Protein AF-A0A813EFS0-F1 (afdb_monomer)

Radius of gyration: 19.32 Å; Cα contacts (8 Å, |Δi|>4): 119; chains: 1; bounding box: 55×30×48 Å

Foldseek 3Di:
DDDDDPPPPPPPPDDDDPDDDDDPDDDPVLVVVLPPQDDQAAFDDPPPVLVVDQFAEDDPVRCPDSVVVNLVNSQVVNCVVVQHQKDACVRRPNRYGDMDGFDDPAGPVCRPDDGGDD

Nearest PDB structures (foldseek):
  6jf8-assembly1_B  TM=9.266E-01  e=1.046E-04  Acinetobacter baumannii
  6jf6-assembly1_C  TM=9.278E-01  e=1.046E-04  Acinetobacter baumannii
  6jf6-assembly1_D  TM=9.168E-01  e=3.149E-04  Acinetobacter baumannii
  6jf4-assembly1_B  TM=9.013E-01  e=4.760E-04  Acinetobacter baumannii
  6jf3-assembly1_A  TM=8.951E-01  e=1.088E-03  Acinetobacter baumannii

Sequence (118 aa):
AVPVFAAALSYLLLALPVAQLPLQGFSWLSFFSSRRNRPVPPLRYIGDSQLMQPQRALTEPEIHSPEVQANLDMLLSAMRKYGGIGIAAPQVGWWVRAMVFGIKGENKRYPQAGNVPL

Mean predicted aligned error: 11.96 Å

Structure (mmCIF, N/CA/C/O backbone):
data_AF-A0A813EFS0-F1
#
_entry.id   AF-A0A813EFS0-F1
#
loop_
_atom_site.group_PDB
_atom_site.id
_atom_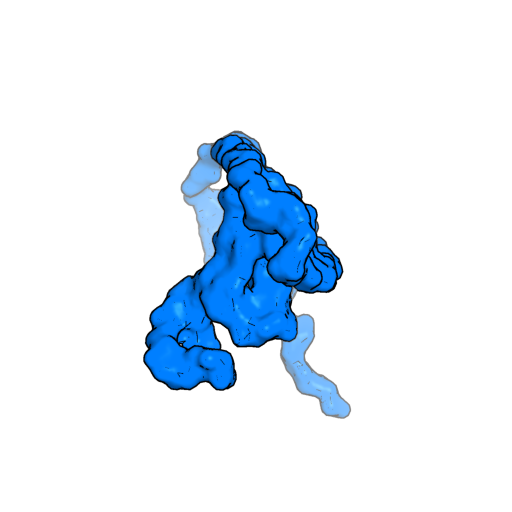site.type_symbol
_atom_site.label_atom_id
_atom_site.label_alt_id
_atom_site.label_comp_id
_atom_site.label_asym_id
_atom_site.label_entity_id
_atom_site.label_seq_id
_atom_site.pdbx_PDB_ins_code
_atom_site.Cartn_x
_atom_site.Cartn_y
_atom_site.Cartn_z
_atom_site.occupancy
_atom_site.B_iso_or_equiv
_atom_site.auth_seq_id
_atom_site.auth_comp_id
_atom_site.auth_asym_id
_atom_site.auth_atom_id
_atom_site.pdbx_PDB_model_num
ATOM 1 N N . ALA A 1 1 ? 39.456 -11.326 14.970 1.00 46.41 1 ALA A N 1
ATOM 2 C CA . ALA A 1 1 ? 39.185 -9.888 15.149 1.00 46.41 1 ALA A CA 1
ATOM 3 C C . ALA A 1 1 ? 37.908 -9.551 14.389 1.00 46.41 1 ALA A C 1
ATOM 5 O O . ALA A 1 1 ? 37.888 -9.672 13.173 1.00 46.41 1 ALA A O 1
ATOM 6 N N . VAL A 1 2 ? 36.828 -9.262 15.114 1.00 38.78 2 VAL A N 1
ATOM 7 C CA . VAL A 1 2 ? 35.472 -9.017 14.589 1.00 38.78 2 VAL A CA 1
ATOM 8 C C . VAL A 1 2 ? 35.103 -7.574 14.963 1.00 38.78 2 VAL A C 1
ATOM 10 O O . VAL A 1 2 ? 35.296 -7.230 16.130 1.00 38.78 2 VAL A O 1
ATOM 13 N N . PRO A 1 3 ? 34.638 -6.704 14.044 1.00 46.19 3 PRO A N 1
ATOM 14 C CA . PRO A 1 3 ? 34.508 -5.284 14.356 1.00 46.19 3 PRO A CA 1
ATOM 15 C C . PRO A 1 3 ? 33.116 -4.876 14.895 1.00 46.19 3 PRO A C 1
ATOM 17 O O . PRO A 1 3 ? 32.101 -4.945 14.211 1.00 46.19 3 PRO A O 1
ATOM 20 N N . VAL A 1 4 ? 33.115 -4.407 16.147 1.00 49.69 4 VAL A N 1
ATOM 21 C CA . VAL A 1 4 ? 32.636 -3.097 16.664 1.00 49.69 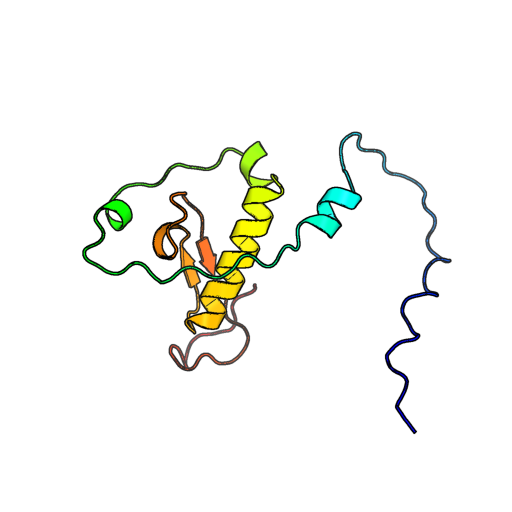4 VAL A CA 1
ATOM 22 C C . VAL A 1 4 ? 31.160 -2.645 16.538 1.00 49.69 4 VAL A C 1
ATOM 24 O O . VAL A 1 4 ? 30.755 -1.814 17.344 1.00 49.69 4 VAL A O 1
ATOM 27 N N . PHE A 1 5 ? 30.279 -3.171 15.685 1.00 37.94 5 PHE A N 1
ATOM 28 C CA . PHE A 1 5 ? 28.948 -2.526 15.521 1.00 37.94 5 PHE A CA 1
ATOM 29 C C . PHE A 1 5 ? 27.817 -2.951 16.480 1.00 37.94 5 PHE A C 1
ATOM 31 O O . PHE A 1 5 ? 26.742 -2.358 16.448 1.00 37.94 5 PHE A O 1
ATOM 38 N N . ALA A 1 6 ? 28.034 -3.921 17.372 1.00 40.50 6 ALA A N 1
ATOM 39 C CA . ALA A 1 6 ? 26.961 -4.463 18.218 1.00 40.50 6 ALA A CA 1
ATOM 40 C C . ALA A 1 6 ? 26.784 -3.782 19.596 1.00 40.50 6 ALA A C 1
ATOM 42 O O . ALA A 1 6 ? 25.883 -4.160 20.337 1.00 40.50 6 ALA A O 1
ATOM 43 N N . ALA A 1 7 ? 27.606 -2.790 19.962 1.00 39.78 7 ALA A N 1
ATOM 44 C CA . ALA A 1 7 ? 27.662 -2.282 21.344 1.00 39.78 7 ALA A CA 1
ATOM 45 C C . ALA A 1 7 ? 27.142 -0.843 21.556 1.00 39.78 7 ALA A C 1
ATOM 47 O O . ALA A 1 7 ? 27.210 -0.333 22.671 1.00 39.78 7 ALA A O 1
ATOM 48 N N . ALA A 1 8 ? 26.610 -0.173 20.528 1.00 42.31 8 ALA A N 1
ATOM 49 C CA . ALA A 1 8 ? 26.274 1.257 20.599 1.00 42.31 8 ALA A CA 1
ATOM 50 C C . ALA A 1 8 ? 24.771 1.582 20.714 1.00 42.31 8 ALA A C 1
ATOM 52 O O . ALA A 1 8 ? 24.368 2.700 20.408 1.00 42.31 8 ALA A O 1
ATOM 53 N N . LEU A 1 9 ? 23.928 0.649 21.174 1.00 37.16 9 LEU A N 1
ATOM 54 C CA . LEU A 1 9 ? 22.519 0.954 21.474 1.00 37.16 9 LEU A CA 1
ATOM 55 C C . LEU A 1 9 ? 22.023 0.348 22.799 1.00 37.16 9 LEU A C 1
ATOM 57 O O . LEU A 1 9 ? 20.854 0.006 22.930 1.00 37.16 9 LEU A O 1
ATOM 61 N N . SER A 1 10 ? 22.906 0.236 23.796 1.00 42.41 10 SER A N 1
ATOM 62 C CA . SER A 1 10 ? 22.512 -0.005 25.199 1.00 42.41 10 SER A CA 1
ATOM 63 C C . SER A 1 10 ? 22.789 1.182 26.129 1.00 42.41 10 SER A C 1
ATOM 65 O O . SER A 1 10 ? 22.446 1.110 27.301 1.00 42.41 10 SER A O 1
ATOM 67 N N . TYR A 1 11 ? 23.361 2.287 25.631 1.00 39.91 11 TYR A N 1
ATOM 68 C CA . TYR A 1 11 ? 23.850 3.385 26.482 1.00 39.91 11 TYR A CA 1
ATOM 69 C C . TYR A 1 11 ? 23.451 4.804 26.046 1.00 39.91 11 TYR A C 1
ATOM 71 O O . TYR A 1 11 ? 24.118 5.766 26.410 1.00 39.91 11 TYR A O 1
ATOM 79 N N . LEU A 1 12 ? 22.334 4.981 25.333 1.00 39.03 12 LEU A N 1
ATOM 80 C CA . LEU A 1 12 ? 21.747 6.317 25.133 1.00 39.03 12 LEU A CA 1
ATOM 81 C C . LEU A 1 12 ? 20.371 6.431 25.802 1.00 39.03 12 LEU A C 1
ATOM 83 O O . LEU A 1 12 ? 19.373 6.776 25.180 1.00 39.03 12 LEU A O 1
ATOM 87 N N . LEU A 1 13 ? 20.338 6.089 27.091 1.00 43.75 13 LEU A N 1
ATOM 88 C CA . LEU A 1 13 ? 19.152 6.099 27.953 1.00 43.75 13 LEU A CA 1
ATOM 89 C C . LEU A 1 13 ? 19.242 7.153 29.075 1.00 43.75 13 LEU A C 1
ATOM 91 O O . LEU A 1 13 ? 18.614 6.982 30.113 1.00 43.75 13 LEU A O 1
ATOM 95 N N . LEU A 1 14 ? 20.029 8.228 28.917 1.00 50.53 14 LEU A N 1
ATOM 96 C CA . LEU A 1 14 ? 20.353 9.100 30.061 1.00 50.53 14 LEU A CA 1
ATOM 97 C C . LEU A 1 14 ? 20.393 10.619 29.835 1.00 50.53 14 LEU A C 1
ATOM 99 O O . LEU A 1 14 ? 20.985 11.312 30.655 1.00 50.53 14 LEU A O 1
ATOM 103 N N . ALA A 1 15 ? 19.750 11.186 28.809 1.00 50.00 15 ALA A N 1
ATOM 104 C CA . ALA A 1 15 ? 19.661 12.653 28.748 1.00 50.00 15 ALA A CA 1
ATOM 105 C C . ALA A 1 15 ? 18.541 13.202 27.853 1.00 50.00 15 ALA A C 1
ATOM 107 O O . ALA A 1 15 ? 18.838 13.847 26.858 1.00 50.00 15 ALA A O 1
ATOM 108 N N . LEU A 1 16 ? 17.268 13.019 28.216 1.00 45.69 16 LEU A N 1
ATOM 109 C CA . LEU A 1 16 ? 16.224 14.006 27.901 1.00 45.69 16 LEU A CA 1
ATOM 110 C C . LEU A 1 16 ? 15.197 14.029 29.047 1.00 45.69 16 LEU A C 1
ATOM 112 O O . LEU A 1 16 ? 14.809 12.959 29.523 1.00 45.69 16 LEU A O 1
ATOM 116 N N . PRO A 1 17 ? 14.775 15.214 29.525 1.00 43.94 17 PRO A N 1
ATOM 117 C CA . PRO A 1 17 ? 13.832 15.314 30.623 1.00 43.94 17 PRO A CA 1
ATOM 118 C C . PRO A 1 17 ? 12.476 14.794 30.151 1.00 43.94 17 PRO A C 1
ATOM 120 O O . PRO A 1 17 ? 11.839 15.354 29.261 1.00 43.94 17 PRO A O 1
ATOM 123 N N . VAL A 1 18 ? 12.038 13.707 30.776 1.00 51.50 18 VAL A N 1
ATOM 124 C CA . VAL A 1 18 ? 10.659 13.228 30.741 1.00 51.50 18 VAL A CA 1
ATOM 125 C C . VAL A 1 18 ? 9.828 14.220 31.551 1.00 51.50 18 VAL A C 1
ATOM 127 O O . VAL A 1 18 ? 9.567 14.024 32.734 1.00 51.50 18 VAL A O 1
ATOM 130 N N . ALA A 1 19 ? 9.467 15.340 30.937 1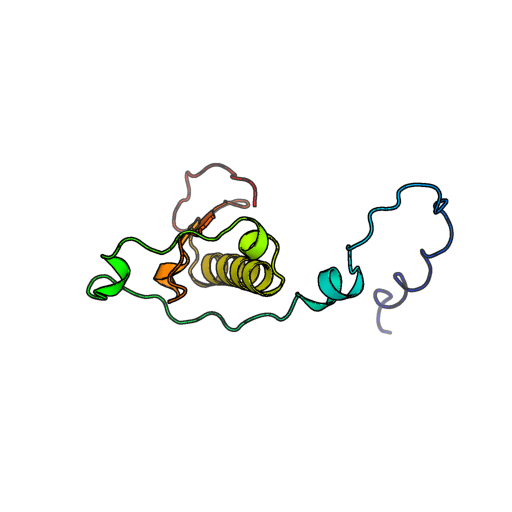.00 50.69 19 ALA A N 1
ATOM 131 C CA . ALA A 1 19 ? 8.553 16.302 31.522 1.00 50.69 19 ALA A CA 1
ATOM 132 C C . ALA A 1 19 ? 7.574 16.769 30.445 1.00 50.69 19 ALA A C 1
ATOM 134 O O . ALA A 1 19 ? 7.934 17.509 29.540 1.00 50.69 19 ALA A O 1
ATOM 135 N N . GLN A 1 20 ? 6.325 16.329 30.629 1.00 50.69 20 GLN A N 1
ATOM 136 C CA . GLN A 1 20 ? 5.093 16.875 30.054 1.00 50.69 20 GLN A CA 1
ATOM 137 C C . GLN A 1 20 ? 4.792 16.498 28.594 1.00 50.69 20 GLN A C 1
ATOM 139 O O . GLN A 1 20 ? 5.128 17.214 27.664 1.00 50.69 20 GLN A O 1
ATOM 144 N N . LEU A 1 21 ? 4.044 15.402 28.420 1.00 51.62 21 LEU A N 1
ATOM 145 C CA . LEU A 1 21 ? 2.630 15.464 28.017 1.00 51.62 21 LEU A CA 1
ATOM 146 C C . LEU A 1 21 ? 1.937 14.125 28.356 1.00 51.62 21 LEU A C 1
ATOM 148 O O . LEU A 1 21 ? 2.417 13.069 27.941 1.00 51.62 21 LEU A O 1
ATOM 152 N N . PRO A 1 22 ? 0.815 14.129 29.098 1.00 61.09 22 PRO A N 1
ATOM 153 C CA . PRO A 1 22 ? -0.026 12.957 29.263 1.00 61.09 22 PRO A CA 1
ATOM 154 C C . PRO A 1 22 ? -1.067 12.929 28.140 1.00 61.09 22 PRO A C 1
ATOM 156 O O . PRO A 1 22 ? -1.811 13.888 27.975 1.00 61.09 22 PRO A O 1
ATOM 159 N N . LEU A 1 23 ? -1.191 11.818 27.418 1.00 46.34 23 LEU A N 1
ATOM 160 C CA . LEU A 1 23 ? -2.460 11.450 26.791 1.00 46.34 23 LEU A CA 1
ATOM 161 C C . LEU A 1 23 ? -2.701 9.974 27.084 1.00 46.34 23 LEU A C 1
ATOM 163 O O . LEU A 1 23 ? -1.983 9.081 26.635 1.00 46.34 23 LEU A O 1
ATOM 167 N N . GLN A 1 24 ? -3.687 9.749 27.941 1.00 49.06 24 GLN A N 1
ATOM 168 C CA . GLN A 1 24 ? -4.187 8.438 28.313 1.00 49.06 24 GLN A CA 1
ATOM 169 C C . GLN A 1 24 ? -4.527 7.662 27.026 1.00 49.06 24 GLN A C 1
ATOM 171 O O . GLN A 1 24 ? -5.273 8.166 26.193 1.00 49.06 24 GLN A O 1
ATOM 176 N N . GLY A 1 25 ? -3.948 6.468 26.844 1.00 53.25 25 GLY A N 1
ATOM 177 C CA . GLY A 1 25 ? -4.285 5.559 25.734 1.00 53.25 25 GLY A CA 1
ATOM 178 C C . GLY A 1 25 ? -3.157 5.178 24.762 1.00 53.25 25 GLY A C 1
ATOM 179 O O . GLY A 1 25 ? -3.359 4.274 23.955 1.00 53.25 25 GLY A O 1
ATOM 180 N N . PHE A 1 26 ? -1.962 5.781 24.829 1.00 53.88 26 PHE A N 1
ATOM 181 C CA . PHE A 1 26 ? -0.864 5.434 23.910 1.00 53.88 26 PHE A CA 1
ATOM 182 C C . PHE A 1 26 ? 0.029 4.305 24.460 1.00 53.88 26 PHE A C 1
ATOM 184 O O . PHE A 1 26 ? 0.905 4.519 25.300 1.00 53.88 26 PHE A O 1
ATOM 191 N N . SER A 1 27 ? -0.188 3.073 23.988 1.00 66.56 27 SER A N 1
ATOM 192 C CA . SER A 1 27 ? 0.663 1.923 24.326 1.00 66.56 27 SER A CA 1
ATOM 193 C C . SER A 1 27 ? 1.938 1.915 23.475 1.00 66.56 27 SER A C 1
ATOM 195 O O . SER A 1 27 ? 1.959 1.404 22.354 1.00 66.56 27 SER A O 1
ATOM 197 N N . TRP A 1 28 ? 3.033 2.425 24.040 1.00 55.56 28 TRP A N 1
ATOM 198 C CA . TRP A 1 28 ? 4.376 2.385 23.442 1.00 55.56 28 TRP A CA 1
ATOM 199 C C . TRP A 1 28 ? 4.830 0.968 23.052 1.00 55.56 28 TRP A C 1
ATOM 201 O O . TRP A 1 28 ? 5.492 0.776 22.035 1.00 55.56 28 TRP A O 1
ATOM 211 N N . LEU A 1 29 ? 4.425 -0.050 23.815 1.00 57.72 29 LEU A N 1
ATOM 212 C CA . LEU A 1 29 ? 4.727 -1.455 23.518 1.00 57.72 29 LEU A CA 1
ATOM 213 C C . LEU A 1 29 ? 4.003 -1.950 22.256 1.00 57.72 29 LEU A C 1
ATOM 215 O O . LEU A 1 29 ? 4.564 -2.732 21.488 1.00 57.72 29 LEU A O 1
ATOM 219 N N . SER A 1 30 ? 2.783 -1.472 21.996 1.00 55.91 30 SER A N 1
ATOM 220 C CA . SER A 1 30 ? 2.030 -1.815 20.780 1.00 55.91 30 SER A CA 1
ATOM 221 C C . SER A 1 30 ? 2.661 -1.182 19.537 1.00 55.91 30 SER A C 1
ATOM 223 O O . SER A 1 30 ? 2.737 -1.821 18.490 1.00 55.91 30 SER A O 1
ATOM 225 N N . PHE A 1 31 ? 3.197 0.035 19.666 1.00 55.41 31 PHE A N 1
ATOM 226 C CA . PHE A 1 31 ? 3.918 0.720 18.590 1.00 55.41 31 PHE A CA 1
ATOM 227 C C . PHE A 1 31 ? 5.170 -0.056 18.140 1.00 55.41 31 PHE A C 1
ATOM 229 O O . PHE A 1 31 ? 5.349 -0.303 16.948 1.00 55.41 31 PHE A O 1
ATOM 236 N N . PHE A 1 32 ? 6.005 -0.523 19.076 1.00 57.66 32 PHE A N 1
ATOM 237 C CA . PHE A 1 32 ? 7.215 -1.284 18.728 1.00 57.66 32 PHE A CA 1
ATOM 238 C C . PHE A 1 32 ? 6.946 -2.755 18.364 1.00 57.66 32 PHE A C 1
ATOM 240 O O . PHE A 1 32 ? 7.657 -3.312 17.528 1.00 57.66 32 PHE A O 1
ATOM 247 N N . SER A 1 33 ? 5.912 -3.388 18.928 1.00 56.28 33 SER A N 1
ATOM 248 C CA . SER A 1 33 ? 5.588 -4.802 18.650 1.00 56.28 33 SER A CA 1
ATOM 249 C C . SER A 1 33 ? 4.853 -5.040 17.323 1.00 56.28 33 SER A C 1
ATOM 251 O O . SER A 1 33 ? 4.715 -6.188 16.891 1.00 56.28 33 SER A O 1
ATOM 253 N N . SER A 1 34 ? 4.424 -3.978 16.632 1.00 55.38 34 SER A N 1
ATOM 254 C CA . SER A 1 34 ? 3.647 -4.085 15.389 1.00 55.38 34 SER A CA 1
ATOM 255 C C . SER A 1 34 ? 4.475 -4.391 14.137 1.00 55.38 34 SER A C 1
ATOM 257 O O . SER A 1 34 ? 3.897 -4.762 13.117 1.00 55.38 34 SER A O 1
ATOM 259 N N . ARG A 1 35 ? 5.816 -4.353 14.195 1.00 56.44 35 ARG A N 1
ATOM 260 C CA . ARG A 1 35 ? 6.674 -4.770 13.067 1.00 56.44 35 ARG A CA 1
ATOM 261 C C . ARG A 1 35 ? 6.787 -6.294 12.951 1.00 56.44 35 ARG A C 1
ATOM 263 O O . ARG A 1 35 ? 7.880 -6.856 12.932 1.00 56.44 35 ARG A O 1
ATOM 270 N N . ARG A 1 36 ? 5.658 -6.996 12.849 1.00 60.44 36 ARG A N 1
ATOM 271 C CA . ARG A 1 36 ? 5.656 -8.364 12.320 1.00 60.44 36 ARG A CA 1
ATOM 272 C C . ARG A 1 36 ? 5.694 -8.265 10.802 1.00 60.44 36 ARG A C 1
ATOM 274 O O . ARG A 1 36 ? 4.718 -7.848 10.189 1.00 60.44 36 ARG A O 1
ATOM 281 N N . ASN A 1 37 ? 6.825 -8.640 10.205 1.00 68.50 37 ASN A N 1
ATOM 282 C CA . ASN A 1 37 ? 6.983 -8.683 8.755 1.00 68.50 37 ASN A CA 1
ATOM 283 C C . ASN A 1 37 ? 6.006 -9.724 8.178 1.00 68.50 37 ASN A C 1
ATOM 285 O O . ASN A 1 37 ? 6.275 -10.926 8.229 1.00 68.50 37 ASN A O 1
ATOM 289 N N . ARG A 1 38 ? 4.833 -9.283 7.705 1.00 86.94 38 ARG A N 1
ATOM 290 C CA . ARG A 1 38 ? 3.853 -10.179 7.078 1.00 86.94 38 ARG A CA 1
ATOM 291 C C . ARG A 1 38 ? 4.425 -10.680 5.748 1.00 86.94 38 ARG A C 1
ATOM 293 O O . ARG A 1 38 ? 5.011 -9.888 5.006 1.00 86.94 38 ARG A O 1
ATOM 300 N N . PRO A 1 39 ? 4.262 -11.970 5.413 1.00 94.19 39 PRO A N 1
ATOM 301 C CA . PRO A 1 39 ? 4.681 -12.470 4.112 1.00 94.19 39 PRO A CA 1
ATOM 302 C C . PRO A 1 39 ? 3.911 -11.745 3.005 1.00 94.19 39 PRO A C 1
ATOM 304 O O . PRO A 1 39 ? 2.706 -11.530 3.120 1.00 94.19 39 PRO A O 1
ATOM 307 N N . VAL A 1 40 ? 4.608 -11.376 1.929 1.00 96.25 40 VAL A N 1
ATOM 308 C CA . VAL A 1 40 ? 3.994 -10.704 0.775 1.00 96.25 40 VAL A CA 1
ATOM 309 C C . VAL A 1 40 ? 3.194 -11.721 -0.052 1.00 96.25 40 VAL A C 1
ATOM 311 O O . VAL A 1 40 ? 3.827 -12.618 -0.631 1.00 96.25 40 VAL A O 1
ATOM 314 N N . PRO A 1 41 ? 1.856 -11.576 -0.161 1.00 96.06 41 PRO A N 1
ATOM 315 C CA . PRO A 1 41 ? 1.015 -12.444 -0.984 1.00 96.06 41 PRO A CA 1
ATOM 316 C C . PRO A 1 41 ? 1.346 -12.325 -2.482 1.00 96.06 41 PRO A C 1
ATOM 318 O O . PRO A 1 41 ? 1.948 -11.332 -2.900 1.00 96.06 41 PRO A O 1
ATOM 321 N N . PRO A 1 42 ? 0.954 -13.308 -3.314 1.00 97.31 42 PRO A N 1
ATOM 322 C CA . PRO A 1 42 ? 1.032 -13.172 -4.765 1.00 97.31 42 PRO A CA 1
ATOM 323 C C . PRO A 1 42 ? 0.140 -12.030 -5.269 1.00 97.31 42 PRO A C 1
ATOM 325 O O . PRO A 1 42 ? -0.910 -11.745 -4.688 1.00 97.31 42 PRO A O 1
ATOM 328 N N . LEU A 1 43 ? 0.551 -11.405 -6.378 1.00 97.62 43 LEU A N 1
ATOM 329 C CA . LEU A 1 43 ? -0.262 -10.389 -7.039 1.00 97.62 43 LEU A CA 1
ATOM 330 C C . LEU A 1 43 ? -1.543 -10.997 -7.609 1.00 97.62 43 LEU A C 1
ATOM 332 O O . LEU A 1 43 ? -1.544 -12.101 -8.157 1.00 97.62 43 LEU A O 1
ATOM 336 N N . ARG A 1 44 ? -2.622 -10.226 -7.524 1.00 97.62 44 ARG A N 1
ATOM 337 C CA . ARG A 1 44 ? -3.843 -10.433 -8.296 1.00 97.62 44 ARG A CA 1
ATOM 338 C C . ARG A 1 44 ? -3.690 -9.768 -9.659 1.00 97.62 44 ARG A C 1
ATOM 340 O O . ARG A 1 44 ? -3.106 -8.689 -9.773 1.00 97.62 44 ARG A O 1
ATOM 347 N N . TYR A 1 45 ? -4.221 -10.418 -10.686 1.00 95.94 45 TYR A N 1
ATOM 348 C CA . TYR A 1 45 ? -4.132 -9.976 -12.074 1.00 95.94 45 TYR A CA 1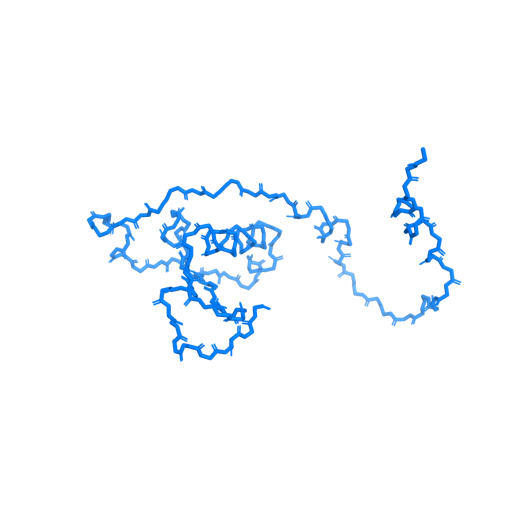
ATOM 349 C C . TYR A 1 45 ? -5.528 -9.749 -12.654 1.00 95.94 45 TYR A C 1
ATOM 351 O O . TYR A 1 45 ? -6.531 -10.179 -12.083 1.00 95.94 45 TYR A O 1
ATOM 359 N N . ILE A 1 46 ? -5.579 -9.066 -13.798 1.00 95.12 46 ILE A N 1
ATOM 360 C CA . ILE A 1 46 ? -6.811 -8.870 -14.569 1.00 95.12 46 ILE A CA 1
ATOM 361 C C . ILE A 1 46 ? -7.491 -10.230 -14.784 1.00 95.12 46 ILE A C 1
ATOM 363 O O . ILE A 1 46 ? -6.838 -11.196 -15.171 1.00 95.12 46 ILE A O 1
ATOM 367 N N . GLY A 1 47 ? -8.793 -10.289 -14.501 1.00 95.44 47 GLY A N 1
ATOM 368 C CA . GLY A 1 47 ? -9.583 -11.524 -14.467 1.00 95.44 47 GLY A CA 1
ATOM 369 C C . GLY A 1 47 ? -10.058 -11.906 -13.061 1.00 95.44 47 GLY A C 1
ATOM 370 O O . G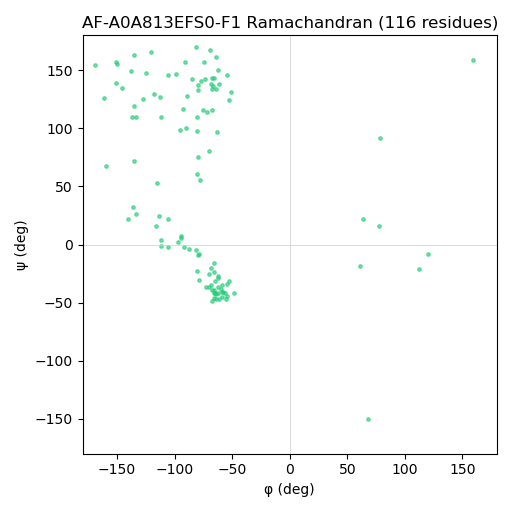LY A 1 47 ? -11.068 -12.591 -12.936 1.00 95.44 47 GLY A O 1
ATOM 371 N N . ASP A 1 48 ? -9.406 -11.411 -12.003 1.00 96.69 48 ASP A N 1
ATOM 372 C CA . ASP A 1 48 ? -9.937 -11.512 -10.639 1.00 96.69 48 ASP A CA 1
ATOM 373 C C . ASP A 1 48 ? -11.131 -10.554 -10.474 1.00 96.69 48 ASP A C 1
ATOM 375 O O . ASP A 1 48 ? -10.985 -9.330 -10.543 1.00 96.69 48 ASP A O 1
ATOM 379 N N . SER A 1 49 ? -12.328 -11.108 -10.266 1.00 96.38 49 SER A N 1
ATOM 380 C CA . SER A 1 49 ? -13.564 -10.329 -10.154 1.00 96.38 49 SER A CA 1
ATOM 381 C C . SER A 1 49 ? -13.554 -9.373 -8.962 1.00 96.38 49 SER A C 1
ATOM 383 O O . SER A 1 49 ? -14.193 -8.322 -9.033 1.00 96.38 49 SER A O 1
ATOM 385 N N . GLN A 1 50 ? -12.799 -9.676 -7.899 1.00 96.19 50 GLN A N 1
ATOM 386 C CA . GLN A 1 50 ? -12.709 -8.815 -6.722 1.00 96.19 50 GLN A CA 1
ATOM 387 C C . GLN A 1 50 ? -11.939 -7.517 -7.005 1.00 96.19 50 GLN A C 1
ATOM 389 O O . GLN A 1 50 ? -12.213 -6.506 -6.361 1.00 96.19 50 GLN A O 1
ATOM 394 N N . LEU A 1 51 ? -11.034 -7.499 -7.996 1.00 96.88 51 LEU A N 1
ATOM 395 C CA . LEU A 1 51 ? -10.350 -6.271 -8.431 1.00 96.88 51 LEU A CA 1
ATOM 396 C C . LEU A 1 51 ? -11.294 -5.276 -9.119 1.00 96.88 51 LEU A C 1
ATOM 398 O O . LEU A 1 51 ? -10.987 -4.088 -9.177 1.00 96.88 51 LEU A O 1
ATOM 402 N N . MET A 1 52 ? -12.437 -5.754 -9.617 1.00 95.44 52 MET A N 1
ATOM 403 C CA . MET A 1 52 ? -13.432 -4.952 -10.335 1.00 95.44 52 MET A CA 1
ATOM 404 C C . MET A 1 52 ? -14.545 -4.424 -9.421 1.00 95.44 52 MET A C 1
ATOM 406 O O . MET A 1 52 ? -15.514 -3.845 -9.906 1.00 95.44 52 MET A O 1
ATOM 410 N N . GLN A 1 53 ? -14.431 -4.632 -8.106 1.00 94.94 53 GLN A N 1
ATOM 411 C CA . GLN A 1 53 ? -15.417 -4.190 -7.122 1.00 94.94 53 GLN A CA 1
ATOM 412 C C . GLN A 1 53 ? -14.912 -2.974 -6.331 1.00 94.94 53 GLN A C 1
ATOM 414 O O . GLN A 1 53 ? -13.715 -2.887 -6.025 1.00 94.94 53 GLN A O 1
ATOM 419 N N . PRO A 1 54 ? -15.805 -2.047 -5.936 1.00 96.50 54 PRO A N 1
ATOM 420 C CA . PRO A 1 54 ? -15.458 -1.009 -4.979 1.00 96.50 54 PRO A CA 1
ATOM 421 C C . PRO A 1 54 ? -15.124 -1.643 -3.626 1.00 96.50 54 PRO A C 1
ATOM 423 O O . PRO A 1 54 ? -15.842 -2.504 -3.122 1.00 96.50 54 PRO A O 1
ATOM 426 N N . GLN A 1 55 ? -14.022 -1.204 -3.026 1.00 98.19 55 GLN A N 1
ATOM 427 C CA . GLN A 1 55 ? -13.545 -1.765 -1.764 1.00 98.19 55 GLN A CA 1
ATOM 428 C C . GLN A 1 55 ? -14.124 -1.013 -0.567 1.00 98.19 55 GLN A C 1
ATOM 430 O O . GLN A 1 55 ? -14.485 0.163 -0.664 1.00 98.19 55 GLN A O 1
ATOM 435 N N . ARG A 1 56 ? -14.169 -1.671 0.593 1.00 97.56 56 ARG A N 1
ATOM 436 C CA . ARG A 1 56 ? -14.638 -1.054 1.838 1.00 97.56 56 ARG A CA 1
ATOM 437 C C . ARG A 1 56 ? -13.677 0.052 2.291 1.00 97.56 56 ARG A C 1
ATOM 439 O O . ARG A 1 56 ? -12.459 -0.127 2.264 1.00 97.56 56 ARG A O 1
ATOM 446 N N . ALA A 1 57 ? -14.218 1.187 2.730 1.00 98.25 57 ALA A N 1
ATOM 447 C CA . ALA A 1 57 ? -13.431 2.213 3.410 1.00 98.25 57 ALA A CA 1
ATOM 448 C C . ALA A 1 57 ? -13.066 1.764 4.834 1.00 98.25 57 ALA A C 1
ATOM 450 O O . ALA A 1 57 ? -13.877 1.135 5.517 1.00 98.25 57 ALA A O 1
ATOM 451 N N . LEU A 1 58 ? -11.855 2.099 5.274 1.00 97.81 58 LEU A N 1
ATOM 452 C CA . LEU A 1 58 ? -11.475 1.968 6.677 1.00 97.81 58 LEU A CA 1
ATOM 453 C C . LEU A 1 58 ? -12.086 3.123 7.471 1.00 97.81 58 LEU A C 1
ATOM 455 O O . LEU A 1 58 ? -12.129 4.259 7.000 1.00 97.81 58 LEU A O 1
ATOM 459 N N . THR A 1 59 ? -12.550 2.820 8.673 1.00 98.25 59 THR A N 1
ATOM 460 C CA . THR A 1 59 ? -12.911 3.821 9.676 1.00 98.25 59 THR A CA 1
ATOM 461 C C . THR A 1 59 ? -11.648 4.431 10.284 1.00 98.25 59 THR A C 1
ATOM 463 O O . THR A 1 59 ? -10.587 3.808 10.286 1.00 98.25 59 THR A O 1
ATOM 466 N N . GLU A 1 60 ? -11.748 5.639 10.835 1.00 97.19 60 GLU A N 1
ATOM 467 C CA . GLU A 1 60 ? -10.617 6.304 11.495 1.00 97.19 60 GLU A CA 1
ATOM 468 C C . GLU A 1 60 ? -9.967 5.442 12.603 1.00 97.19 60 GLU A C 1
ATOM 470 O O . GLU A 1 60 ? -8.745 5.276 12.570 1.00 97.19 60 GLU A O 1
ATOM 475 N N . PRO A 1 61 ? -10.718 4.768 13.502 1.00 97.31 61 PRO A N 1
ATOM 476 C CA . PRO A 1 61 ? -10.110 3.866 14.482 1.00 97.31 61 PRO A CA 1
ATOM 477 C C . PRO A 1 61 ? -9.365 2.681 13.852 1.00 97.31 61 PRO A C 1
ATOM 479 O O . PRO A 1 61 ? -8.316 2.273 14.350 1.00 97.31 61 PRO A O 1
ATOM 482 N N . GLU A 1 62 ? -9.873 2.129 12.743 1.00 96.56 62 GLU A N 1
ATOM 483 C CA . GLU A 1 62 ? -9.197 1.040 12.031 1.00 96.56 62 GLU A CA 1
ATOM 484 C C . GLU A 1 62 ? -7.875 1.507 11.423 1.00 96.56 62 GLU A C 1
ATOM 486 O O . GLU A 1 62 ? -6.898 0.765 11.485 1.00 96.56 62 GLU A O 1
ATOM 491 N N . ILE A 1 63 ? -7.813 2.728 10.877 1.00 96.69 63 ILE A N 1
ATOM 492 C CA . ILE A 1 63 ? -6.583 3.294 10.298 1.00 96.69 63 ILE A CA 1
ATOM 493 C C . ILE A 1 63 ? -5.451 3.283 11.331 1.00 96.69 63 ILE A C 1
ATOM 495 O O . ILE A 1 63 ? -4.326 2.899 11.010 1.00 96.69 63 ILE A O 1
ATOM 499 N N . HIS A 1 64 ? -5.751 3.630 12.581 1.00 92.69 64 HIS A N 1
ATOM 500 C CA . HIS A 1 64 ? -4.780 3.634 13.676 1.00 92.69 64 HIS A CA 1
ATOM 501 C C . HIS A 1 64 ? -4.530 2.254 14.300 1.00 92.69 64 HIS A C 1
ATOM 503 O O . HIS A 1 64 ? -3.663 2.119 15.166 1.00 92.69 64 HIS A O 1
ATOM 509 N N . SER A 1 65 ? -5.254 1.217 13.874 1.00 94.38 65 SER A N 1
ATOM 510 C CA . SER A 1 65 ? -5.098 -0.119 14.442 1.00 94.38 65 SER A CA 1
ATOM 511 C C . SER A 1 65 ? -3.726 -0.728 14.107 1.00 94.38 65 SER A C 1
ATOM 513 O O . SER A 1 65 ? -3.242 -0.593 12.977 1.00 94.38 65 SER A O 1
ATOM 515 N N . PRO A 1 66 ? -3.118 -1.492 15.035 1.00 92.44 66 PRO A N 1
ATOM 516 C CA . PRO A 1 66 ? -1.885 -2.241 14.773 1.00 92.44 66 PRO A CA 1
ATOM 517 C C . PRO A 1 66 ? -1.970 -3.150 13.542 1.00 92.44 66 PRO A C 1
ATOM 519 O O . PRO A 1 66 ? -0.980 -3.387 12.851 1.00 92.44 66 PRO A O 1
ATOM 522 N N . GLU A 1 67 ? -3.164 -3.672 13.256 1.00 93.75 67 GLU A N 1
ATOM 523 C CA . GLU A 1 67 ? -3.400 -4.546 12.117 1.00 93.75 67 GLU A CA 1
ATOM 524 C C . GLU A 1 67 ? -3.250 -3.813 10.781 1.00 93.75 67 GLU A C 1
ATOM 526 O O . GLU A 1 67 ? -2.544 -4.298 9.893 1.00 93.75 67 GLU A O 1
ATOM 531 N N . VAL A 1 68 ? -3.886 -2.647 10.644 1.00 95.88 68 VAL A N 1
ATOM 532 C 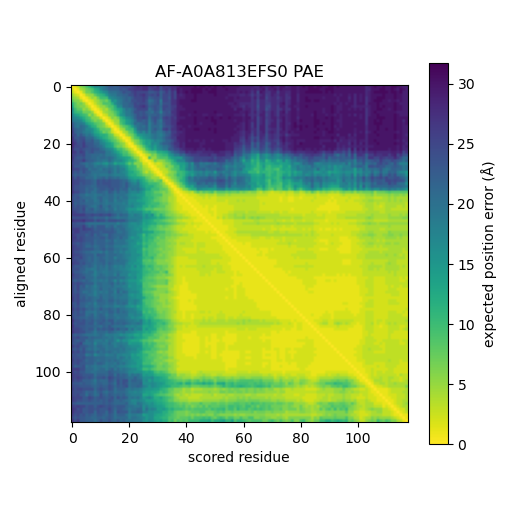CA . VAL A 1 68 ? -3.782 -1.826 9.433 1.00 95.88 68 VAL A CA 1
ATOM 533 C C . VAL A 1 68 ? -2.355 -1.331 9.248 1.00 95.88 68 VAL A C 1
ATOM 535 O O . VAL A 1 68 ? -1.838 -1.428 8.139 1.00 95.88 68 VAL A O 1
ATOM 538 N N . GLN A 1 69 ? -1.683 -0.905 10.318 1.00 94.94 69 GLN A N 1
ATOM 539 C CA . GLN A 1 69 ? -0.277 -0.493 10.249 1.00 94.94 69 GLN A CA 1
ATOM 540 C C . GLN A 1 69 ? 0.621 -1.633 9.732 1.00 94.94 69 GLN A C 1
ATOM 542 O O . GLN A 1 69 ? 1.390 -1.439 8.791 1.00 94.94 69 GLN A O 1
ATOM 547 N N . ALA A 1 70 ? 0.439 -2.861 10.233 1.00 94.38 70 ALA A N 1
ATOM 548 C CA . ALA A 1 70 ? 1.171 -4.027 9.733 1.00 94.38 70 ALA A CA 1
ATOM 549 C C . ALA A 1 70 ? 0.836 -4.379 8.266 1.00 94.38 70 ALA A C 1
ATOM 551 O O . ALA A 1 70 ? 1.685 -4.896 7.536 1.00 94.38 70 ALA A O 1
ATOM 552 N N . ASN A 1 71 ? -0.393 -4.116 7.812 1.00 96.38 71 ASN A N 1
ATOM 553 C CA . ASN A 1 71 ? -0.766 -4.289 6.408 1.00 96.38 71 ASN A CA 1
ATOM 554 C C . ASN A 1 71 ? -0.152 -3.213 5.500 1.00 96.38 71 ASN A C 1
ATOM 556 O O . ASN A 1 71 ? 0.257 -3.535 4.386 1.00 96.38 71 ASN A O 1
ATOM 560 N N . LEU A 1 72 ? -0.032 -1.966 5.960 1.00 95.75 72 LEU A N 1
ATOM 561 C CA . LEU A 1 72 ? 0.652 -0.902 5.219 1.00 95.75 72 LEU A CA 1
ATOM 562 C C . LEU A 1 72 ? 2.148 -1.215 5.048 1.00 95.75 72 LEU A C 1
ATOM 564 O O . LEU A 1 72 ? 2.672 -1.113 3.936 1.00 95.75 72 LEU A O 1
ATOM 568 N N . ASP A 1 73 ? 2.809 -1.715 6.095 1.00 95.44 73 ASP A N 1
ATOM 569 C CA . ASP A 1 73 ? 4.194 -2.208 6.018 1.00 95.44 73 ASP A CA 1
ATOM 570 C C . ASP A 1 73 ? 4.351 -3.360 5.008 1.00 95.44 73 ASP A C 1
ATOM 572 O O . ASP A 1 73 ? 5.341 -3.448 4.264 1.00 95.44 73 ASP A O 1
ATOM 576 N N . MET A 1 74 ? 3.350 -4.244 4.942 1.00 96.50 74 MET A N 1
ATOM 577 C CA . MET A 1 74 ? 3.296 -5.314 3.949 1.00 96.50 74 MET A CA 1
ATOM 578 C C . MET A 1 74 ? 3.144 -4.762 2.529 1.00 96.50 74 MET A C 1
ATOM 580 O O . MET A 1 74 ? 3.859 -5.221 1.638 1.00 96.50 74 MET A O 1
ATOM 584 N N . LEU A 1 75 ? 2.308 -3.741 2.306 1.00 97.00 75 LEU A N 1
ATOM 585 C CA . LEU A 1 75 ? 2.187 -3.093 0.995 1.00 97.00 75 LEU A CA 1
ATOM 586 C C . LEU A 1 75 ? 3.494 -2.436 0.552 1.00 97.00 75 LEU A C 1
ATOM 588 O O . LEU A 1 75 ? 3.902 -2.610 -0.595 1.00 97.00 75 LEU A O 1
ATOM 592 N N . LEU A 1 76 ? 4.203 -1.756 1.456 1.00 95.06 76 LEU A N 1
ATOM 593 C CA . LEU A 1 76 ? 5.530 -1.205 1.162 1.00 95.06 76 LEU A CA 1
ATOM 594 C C . LEU A 1 76 ? 6.514 -2.310 0.752 1.00 95.06 76 LEU A C 1
ATOM 596 O O . LEU A 1 76 ? 7.294 -2.150 -0.191 1.00 95.06 76 LEU A O 1
ATOM 600 N N . SER A 1 77 ? 6.465 -3.454 1.433 1.00 94.94 77 SER A N 1
ATOM 601 C CA . SER A 1 77 ? 7.285 -4.622 1.098 1.00 94.94 77 SER A CA 1
ATOM 602 C C . SER A 1 77 ? 6.895 -5.241 -0.245 1.00 94.94 77 SER A C 1
ATOM 604 O O . SER A 1 77 ? 7.774 -5.596 -1.032 1.00 94.94 77 SER A O 1
ATOM 606 N N . ALA A 1 78 ? 5.600 -5.308 -0.549 1.00 96.56 78 ALA A N 1
ATOM 607 C CA . ALA A 1 78 ? 5.083 -5.797 -1.819 1.00 96.56 78 ALA A CA 1
ATOM 608 C C . ALA A 1 78 ? 5.482 -4.891 -2.990 1.00 96.56 78 ALA A C 1
ATOM 610 O O . ALA A 1 78 ? 5.993 -5.383 -3.995 1.00 96.56 78 ALA A O 1
ATOM 611 N N . MET A 1 79 ? 5.344 -3.572 -2.838 1.00 95.06 79 MET A N 1
ATOM 612 C CA . MET A 1 79 ? 5.754 -2.587 -3.839 1.00 95.06 79 MET A CA 1
ATOM 613 C C . MET A 1 79 ? 7.229 -2.760 -4.219 1.00 95.06 79 MET A C 1
ATOM 615 O O . MET A 1 79 ? 7.551 -2.845 -5.404 1.00 95.06 79 MET A O 1
ATOM 619 N N . ARG A 1 80 ? 8.113 -2.906 -3.218 1.00 92.50 80 ARG A N 1
ATOM 620 C CA . ARG A 1 80 ? 9.544 -3.172 -3.438 1.00 92.50 80 ARG A CA 1
ATOM 621 C C . ARG A 1 80 ? 9.786 -4.523 -4.111 1.00 92.50 80 ARG A C 1
ATOM 623 O O . ARG A 1 80 ? 10.532 -4.582 -5.083 1.00 92.50 80 ARG A O 1
ATOM 630 N N . LYS A 1 81 ? 9.143 -5.594 -3.629 1.00 94.25 81 LYS A N 1
ATOM 631 C CA . LYS A 1 81 ? 9.286 -6.958 -4.173 1.00 94.25 81 LYS A CA 1
ATOM 632 C C . LYS A 1 81 ? 8.921 -7.028 -5.658 1.00 94.25 81 LYS A C 1
ATOM 634 O O . LYS A 1 81 ? 9.613 -7.693 -6.420 1.00 94.25 81 LYS A O 1
ATOM 639 N N . TYR A 1 82 ? 7.857 -6.338 -6.065 1.00 94.50 82 TYR A N 1
ATOM 640 C CA . TYR A 1 82 ? 7.362 -6.330 -7.445 1.00 94.50 82 TYR A CA 1
ATOM 641 C C . TYR A 1 82 ? 7.900 -5.157 -8.289 1.00 94.50 82 TYR A C 1
ATOM 643 O O . TYR A 1 82 ? 7.468 -4.957 -9.428 1.00 94.50 82 TYR A O 1
ATOM 651 N N . GLY A 1 83 ? 8.849 -4.380 -7.749 1.00 91.31 83 GLY A N 1
ATOM 652 C CA . GLY A 1 83 ? 9.535 -3.288 -8.448 1.00 91.31 83 GLY A CA 1
ATOM 653 C C . GLY A 1 83 ? 8.632 -2.123 -8.868 1.00 91.31 83 GLY A C 1
ATOM 654 O O . GLY A 1 83 ? 8.963 -1.408 -9.813 1.00 91.31 83 GLY A O 1
ATOM 655 N N . GLY A 1 84 ? 7.474 -1.958 -8.225 1.00 91.81 84 GLY A N 1
ATOM 656 C CA . GLY A 1 84 ? 6.520 -0.888 -8.519 1.00 91.81 84 GLY A CA 1
ATOM 657 C C . GLY A 1 84 ? 6.891 0.447 -7.865 1.00 91.81 84 GLY A C 1
ATOM 658 O O . GLY A 1 84 ? 7.770 0.509 -7.010 1.00 91.81 84 GLY A O 1
ATOM 659 N N . ILE A 1 85 ? 6.182 1.504 -8.263 1.00 95.12 85 ILE A N 1
ATOM 660 C CA . ILE A 1 85 ? 6.226 2.847 -7.642 1.00 95.12 85 ILE A CA 1
ATOM 661 C C . ILE A 1 85 ? 4.968 3.149 -6.811 1.00 95.12 85 ILE A C 1
ATOM 663 O O . ILE A 1 85 ? 4.832 4.213 -6.216 1.00 95.12 85 ILE A O 1
ATOM 667 N N . GLY A 1 86 ? 4.030 2.202 -6.801 1.00 95.69 86 GLY A N 1
ATOM 668 C CA . GLY A 1 86 ? 2.807 2.212 -6.017 1.00 95.69 86 GLY A CA 1
ATOM 669 C C . GLY A 1 86 ? 2.129 0.849 -6.075 1.00 95.69 86 GLY A C 1
ATOM 670 O O . GLY A 1 86 ? 2.357 0.077 -7.014 1.00 95.69 86 GLY A O 1
ATOM 671 N N . ILE A 1 87 ? 1.341 0.535 -5.051 1.00 97.75 87 ILE A N 1
ATOM 672 C CA . ILE A 1 87 ? 0.535 -0.685 -4.973 1.00 97.75 87 ILE A CA 1
ATOM 673 C C . ILE A 1 87 ? -0.716 -0.443 -4.120 1.00 97.75 87 ILE A C 1
ATOM 675 O O . ILE A 1 87 ? -0.658 0.207 -3.072 1.00 97.75 87 ILE A O 1
ATOM 679 N N . ALA A 1 88 ? -1.851 -0.976 -4.567 1.00 98.19 88 ALA A N 1
ATOM 680 C CA . ALA A 1 88 ? -3.113 -0.929 -3.837 1.00 98.19 88 ALA A CA 1
ATOM 681 C C . ALA A 1 88 ? -3.364 -2.239 -3.076 1.00 98.19 88 ALA A C 1
ATOM 683 O O . ALA A 1 88 ? -3.029 -3.323 -3.559 1.00 98.19 88 ALA A O 1
ATOM 684 N N . ALA A 1 89 ? -4.011 -2.146 -1.913 1.00 98.12 89 ALA A N 1
ATOM 685 C CA . ALA A 1 89 ? -4.352 -3.287 -1.062 1.00 98.12 89 ALA A CA 1
ATOM 686 C C . ALA A 1 89 ? -5.030 -4.467 -1.804 1.00 98.12 89 ALA A C 1
ATOM 688 O O . ALA A 1 89 ? -4.608 -5.614 -1.609 1.00 98.12 89 ALA A O 1
ATOM 689 N N . PRO A 1 90 ? -5.978 -4.238 -2.738 1.00 98.31 90 PRO A N 1
ATOM 690 C CA . PRO A 1 90 ? -6.632 -5.321 -3.480 1.00 98.31 90 PRO A CA 1
ATOM 691 C C . PRO A 1 90 ? -5.679 -6.145 -4.349 1.00 98.31 90 PRO A C 1
ATOM 693 O O . PRO A 1 90 ? -5.891 -7.340 -4.538 1.00 98.31 90 PRO A O 1
ATOM 696 N N . GLN A 1 91 ? -4.583 -5.547 -4.834 1.00 98.06 91 GLN A N 1
ATOM 697 C CA . GLN A 1 91 ? -3.611 -6.246 -5.683 1.00 98.06 91 GLN A CA 1
ATOM 698 C C . GLN A 1 91 ? -2.875 -7.363 -4.938 1.00 98.06 91 GLN A C 1
ATOM 700 O O . GLN A 1 91 ? -2.287 -8.223 -5.582 1.00 98.06 91 GLN A O 1
ATOM 705 N N . VAL A 1 92 ? -2.924 -7.377 -3.604 1.00 97.56 92 VAL A N 1
ATOM 706 C CA . VAL A 1 92 ? -2.370 -8.438 -2.749 1.00 97.56 92 VAL A CA 1
ATOM 707 C C . VAL A 1 92 ? -3.455 -9.170 -1.950 1.00 97.56 92 VAL A C 1
ATOM 709 O O . VAL A 1 92 ? -3.155 -9.883 -0.996 1.00 97.56 92 VAL A O 1
ATOM 712 N N . GLY A 1 93 ? -4.727 -9.014 -2.333 1.00 97.19 93 GLY A N 1
ATOM 713 C CA . GLY A 1 93 ? -5.863 -9.676 -1.688 1.00 97.19 93 GLY A CA 1
ATOM 714 C C . GLY A 1 93 ? -6.304 -9.059 -0.358 1.00 97.19 93 GLY A C 1
ATOM 715 O O . GLY A 1 93 ? -7.040 -9.700 0.389 1.00 97.19 93 GLY A O 1
ATOM 716 N N . TRP A 1 94 ? -5.876 -7.832 -0.045 1.00 97.75 94 TRP A N 1
ATOM 717 C CA . TRP A 1 94 ? -6.396 -7.072 1.090 1.00 97.75 94 TRP A CA 1
ATOM 718 C C . TRP A 1 94 ? -7.509 -6.129 0.609 1.00 97.75 94 TRP A C 1
ATOM 720 O O . TRP A 1 94 ? -7.262 -5.065 0.048 1.00 97.75 94 TRP A O 1
ATOM 730 N N . TRP A 1 95 ? -8.758 -6.554 0.787 1.00 97.81 95 TRP A N 1
ATOM 731 C CA . TRP A 1 95 ? -9.951 -5.955 0.171 1.00 97.81 95 TRP A CA 1
ATOM 732 C C . TRP A 1 95 ? -10.458 -4.689 0.887 1.00 97.81 95 TRP A C 1
ATOM 734 O O . TRP A 1 95 ? -11.572 -4.640 1.410 1.00 97.81 95 TRP A O 1
ATOM 744 N N . VAL A 1 96 ? -9.615 -3.653 0.943 1.00 98.38 96 VAL A N 1
ATOM 745 C CA . VAL A 1 96 ? -9.942 -2.334 1.514 1.00 98.38 96 VAL A CA 1
ATOM 746 C C . VAL A 1 96 ? -9.451 -1.199 0.616 1.00 98.38 96 VAL A C 1
ATOM 748 O O . VAL A 1 96 ? -8.594 -1.384 -0.249 1.00 98.38 96 VAL A O 1
ATOM 751 N N . ARG A 1 97 ? -9.971 0.012 0.834 1.00 98.06 97 ARG A N 1
ATOM 752 C CA . ARG A 1 97 ? -9.518 1.239 0.158 1.00 98.06 97 ARG A CA 1
ATOM 753 C C . ARG A 1 97 ? -8.240 1.776 0.797 1.00 98.06 97 ARG A C 1
ATOM 755 O O . ARG A 1 97 ? -8.273 2.765 1.520 1.00 98.06 97 ARG A O 1
ATOM 762 N N . ALA A 1 98 ? -7.120 1.122 0.517 1.00 97.94 98 ALA A N 1
ATOM 763 C CA . ALA A 1 98 ? -5.795 1.579 0.918 1.00 97.94 98 ALA A CA 1
ATOM 764 C C . ALA A 1 98 ? -4.790 1.392 -0.224 1.00 97.94 98 ALA A C 1
ATOM 766 O O . ALA A 1 98 ? -4.903 0.464 -1.031 1.00 97.94 98 ALA A O 1
ATOM 767 N N . MET A 1 99 ? -3.797 2.273 -0.281 1.00 97.75 99 MET A N 1
ATOM 768 C CA . MET A 1 99 ? -2.680 2.187 -1.215 1.00 97.75 99 MET A CA 1
ATOM 769 C C . MET A 1 99 ? -1.442 2.841 -0.611 1.00 97.75 99 MET A C 1
ATOM 771 O O . MET A 1 99 ? -1.557 3.712 0.249 1.00 97.75 99 MET A O 1
ATOM 775 N N . VAL A 1 100 ? -0.273 2.444 -1.100 1.00 96.62 100 VAL A N 1
ATOM 776 C CA . VAL A 1 100 ? 0.997 3.131 -0.847 1.00 96.62 100 VAL A CA 1
ATOM 777 C C . VAL A 1 100 ? 1.643 3.463 -2.184 1.00 96.62 100 VAL A C 1
ATOM 779 O O . VAL A 1 100 ? 1.474 2.727 -3.160 1.00 96.62 100 VAL A O 1
ATOM 782 N N . PHE A 1 101 ? 2.374 4.566 -2.242 1.00 95.44 101 PHE A N 1
ATOM 783 C CA . PHE A 1 101 ? 3.139 4.968 -3.413 1.00 95.44 101 PHE A CA 1
ATOM 784 C C . PHE A 1 101 ? 4.357 5.768 -2.978 1.00 95.44 101 PHE A C 1
ATOM 786 O O . PHE A 1 101 ? 4.366 6.358 -1.903 1.00 95.44 101 PHE A O 1
ATOM 793 N N . GLY A 1 102 ? 5.382 5.760 -3.817 1.00 92.88 102 GLY A N 1
ATOM 794 C CA . GLY A 1 102 ? 6.597 6.523 -3.606 1.00 92.88 102 GLY A CA 1
ATOM 795 C C . GLY A 1 102 ? 7.756 5.952 -4.407 1.00 92.88 102 GLY A C 1
ATOM 796 O O . GLY A 1 102 ? 7.753 4.800 -4.849 1.00 92.88 102 GLY A O 1
ATOM 797 N N . ILE A 1 103 ? 8.753 6.795 -4.626 1.00 88.38 103 ILE A N 1
ATOM 798 C CA . ILE A 1 103 ? 9.905 6.531 -5.478 1.00 88.38 103 ILE A CA 1
ATOM 799 C C . ILE A 1 103 ? 11.114 7.008 -4.702 1.00 88.38 103 ILE A C 1
ATOM 801 O O . ILE A 1 103 ? 11.203 8.192 -4.397 1.00 88.38 103 ILE A O 1
ATOM 805 N N . LYS A 1 104 ? 12.037 6.093 -4.397 1.00 81.75 104 LYS A N 1
ATOM 806 C CA . LYS A 1 104 ? 13.332 6.425 -3.804 1.00 81.75 104 LYS A CA 1
ATOM 807 C C . LYS A 1 104 ? 14.429 6.150 -4.824 1.00 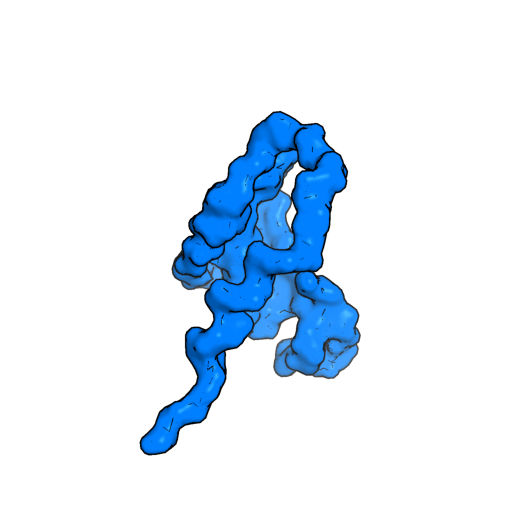81.75 104 LYS A C 1
ATOM 809 O O . LYS A 1 104 ? 14.729 4.988 -5.091 1.00 81.75 104 LYS A O 1
ATOM 814 N N . GLY A 1 105 ? 15.040 7.211 -5.342 1.00 83.00 105 GLY A N 1
ATOM 815 C CA . GLY A 1 105 ? 16.071 7.103 -6.376 1.00 83.00 105 GLY A CA 1
ATOM 816 C C . GLY A 1 105 ? 15.512 6.616 -7.716 1.00 83.00 105 GLY A C 1
ATOM 817 O O . GLY A 1 105 ? 14.355 6.867 -8.041 1.00 83.00 105 GLY A O 1
ATOM 818 N N . GLU A 1 106 ? 16.337 5.925 -8.499 1.00 84.31 106 GLU A N 1
ATOM 819 C CA . GLU A 1 106 ? 15.965 5.457 -9.836 1.00 84.31 106 GLU A CA 1
ATOM 820 C C . GLU A 1 106 ? 15.112 4.178 -9.792 1.00 84.31 106 GLU A C 1
ATOM 822 O O . GLU A 1 106 ? 15.411 3.225 -9.067 1.00 84.31 106 GLU A O 1
ATOM 827 N N . ASN A 1 107 ? 14.066 4.116 -10.620 1.00 89.81 107 ASN A N 1
ATOM 828 C CA . ASN A 1 107 ? 13.249 2.919 -10.803 1.00 89.81 107 ASN A CA 1
ATOM 829 C C . ASN A 1 107 ? 13.424 2.358 -12.223 1.00 89.81 107 ASN A C 1
ATOM 831 O O . ASN A 1 107 ? 13.181 3.049 -13.207 1.00 89.81 107 ASN A O 1
ATOM 835 N N . LYS A 1 108 ? 13.766 1.067 -12.343 1.00 90.88 108 LYS A N 1
ATOM 836 C CA . LYS A 1 108 ? 13.993 0.405 -13.645 1.00 90.88 108 LYS A CA 1
ATOM 837 C C . LYS A 1 108 ? 12.779 0.439 -14.580 1.00 90.88 108 LYS A C 1
ATOM 839 O O . LYS A 1 108 ? 12.949 0.504 -15.791 1.00 90.88 108 LYS A O 1
ATOM 844 N N . ARG A 1 109 ? 11.562 0.356 -14.032 1.00 90.94 109 ARG A N 1
ATOM 845 C CA . ARG A 1 109 ? 10.309 0.398 -14.804 1.00 90.94 109 ARG A CA 1
ATOM 846 C C . ARG A 1 109 ? 9.898 1.821 -15.175 1.00 90.94 109 ARG A C 1
ATOM 848 O O . ARG A 1 109 ? 9.153 1.988 -16.134 1.00 90.94 109 ARG A O 1
ATOM 855 N N . TYR A 1 110 ? 10.376 2.819 -14.434 1.00 90.81 110 TYR A N 1
ATOM 856 C CA . TYR A 1 110 ? 10.046 4.229 -14.628 1.00 90.81 110 TYR A CA 1
ATOM 857 C C . TYR A 1 110 ? 11.316 5.097 -14.542 1.00 90.81 110 TYR A C 1
ATOM 859 O O . TYR A 1 110 ? 11.490 5.826 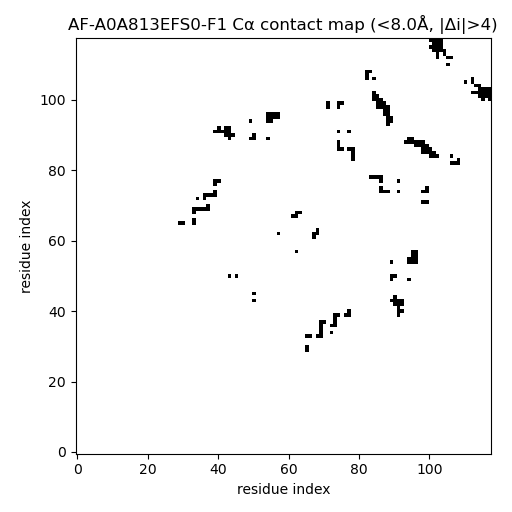-13.566 1.00 90.81 110 TYR A O 1
ATOM 867 N N . PRO A 1 111 ? 12.210 5.047 -15.551 1.00 89.75 111 PRO A N 1
ATOM 868 C CA . PRO A 1 111 ? 13.530 5.688 -15.477 1.00 89.75 111 PRO A CA 1
ATOM 869 C C . PRO A 1 111 ? 13.477 7.218 -15.413 1.00 89.75 111 PRO A C 1
ATOM 871 O O . PRO A 1 111 ? 14.413 7.854 -14.951 1.00 89.75 111 PRO A O 1
ATOM 874 N N . GLN A 1 112 ? 12.387 7.805 -15.910 1.00 90.06 112 GLN A N 1
ATOM 875 C CA . GLN A 1 112 ? 12.187 9.254 -15.995 1.00 90.06 112 GLN A CA 1
ATOM 876 C C . GLN A 1 112 ? 11.362 9.807 -14.823 1.00 90.06 112 GLN A C 1
ATOM 878 O O . GLN A 1 112 ? 11.026 10.988 -14.807 1.00 90.06 112 GLN A O 1
ATOM 883 N N . ALA A 1 113 ? 10.961 8.959 -13.871 1.00 86.00 113 ALA A N 1
ATOM 884 C CA . ALA A 1 113 ? 10.128 9.399 -12.763 1.00 86.00 113 ALA A CA 1
ATOM 885 C C . ALA A 1 113 ? 10.969 10.104 -11.690 1.00 86.00 113 ALA A C 1
ATOM 887 O O . ALA A 1 113 ? 12.017 9.609 -11.278 1.00 86.00 113 ALA A O 1
ATOM 888 N N . GLY A 1 114 ? 10.489 11.262 -11.232 1.00 85.38 114 GLY A N 1
ATOM 889 C CA . GLY A 1 114 ? 11.099 11.998 -10.129 1.00 85.38 114 GLY A CA 1
ATOM 890 C C . GLY A 1 114 ? 10.936 11.288 -8.781 1.00 85.38 114 GLY A C 1
ATOM 891 O O . GLY A 1 114 ? 10.143 10.359 -8.628 1.00 85.38 114 GLY A O 1
ATOM 892 N N . ASN A 1 115 ? 11.680 11.757 -7.782 1.00 88.88 115 ASN A N 1
ATOM 893 C CA . ASN A 1 115 ? 11.598 11.239 -6.420 1.00 88.88 115 ASN A CA 1
ATOM 894 C C . ASN A 1 115 ? 10.233 11.581 -5.793 1.00 88.88 115 ASN A C 1
ATOM 896 O O . ASN A 1 115 ? 9.791 12.729 -5.858 1.00 88.88 115 ASN A O 1
ATOM 900 N N . VAL A 1 116 ? 9.593 10.603 -5.152 1.00 87.25 116 VAL A N 1
ATOM 901 C CA . VAL A 1 116 ? 8.313 10.772 -4.447 1.00 87.25 116 VAL A CA 1
ATOM 902 C C . VAL A 1 116 ? 8.480 10.225 -3.029 1.00 87.25 116 VAL A C 1
ATOM 904 O O . VAL A 1 116 ? 8.895 9.072 -2.898 1.00 87.25 116 VAL A O 1
ATOM 907 N N . PRO A 1 117 ? 8.187 11.007 -1.974 1.00 84.56 117 PRO A N 1
ATOM 908 C CA . PRO A 1 117 ? 8.370 10.563 -0.593 1.00 84.56 117 PRO A CA 1
ATOM 909 C C . PRO A 1 117 ? 7.654 9.241 -0.274 1.00 84.56 117 PRO A C 1
ATOM 911 O O . PRO A 1 117 ? 6.576 8.981 -0.806 1.00 84.56 117 PRO A O 1
ATOM 914 N N . LEU A 1 118 ? 8.272 8.440 0.601 1.00 75.56 118 LEU A N 1
ATOM 915 C CA . LEU A 1 118 ? 7.738 7.203 1.186 1.00 75.56 118 LEU A CA 1
ATOM 916 C C . LEU A 1 118 ? 7.550 7.369 2.691 1.00 75.56 118 LEU A C 1
ATOM 918 O O . LEU A 1 118 ? 8.445 7.998 3.304 1.00 75.56 118 LEU A O 1
#

Secondary structure (DSSP, 8-state):
---STTSSSSS--S-S---S---TT--HHHHHHT---PPPPPPP-TT-GGGGSPPBPPPHHHHTSHHHHHHHHHHHHHHHHTT-SEEEGGGGT--BS-EEE-B-S-BTTBTTPPPB--

pLDDT: mean 80.28, std 21.3, range [37.16, 98.38]

Organism: Polarella glacialis (NCBI:txid89957)

Solvent-accessible surface area (backbone atoms only — not comparable to full-atom val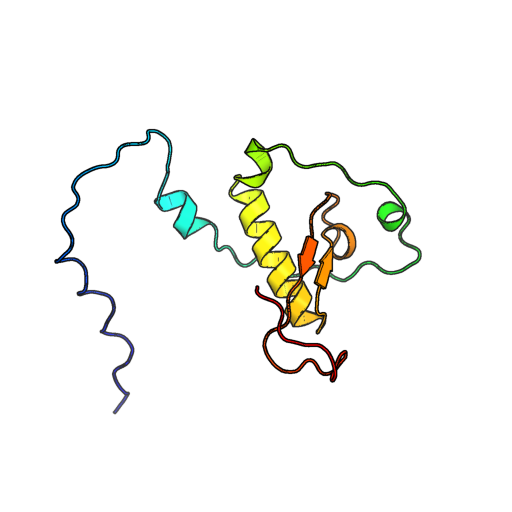ues): 7748 Å² total; per-residue (Å²): 141,81,86,83,78,87,72,83,82,83,79,86,85,82,86,76,85,94,71,88,82,90,67,92,85,75,56,68,65,58,67,69,66,36,78,56,85,52,83,66,61,71,75,61,59,95,85,50,68,72,75,77,47,90,54,49,74,72,52,76,72,50,62,73,29,61,66,45,49,27,50,52,55,27,45,57,51,38,20,60,76,72,62,46,56,50,43,47,34,47,41,49,73,40,74,37,67,49,69,52,56,36,32,81,64,83,39,94,84,44,74,86,55,71,74,34,79,121

InterPro domains:
  IPR023635 Peptide deformylase [PF01327] (43-110)
  IPR023635 Peptide deformylase [PTHR10458] (34-109)
  IPR036821 Peptide deformylase superfamily [G3DSA:3.90.45.10] (33-117)
  IPR036821 Peptide deformylase superfamily [SSF56420] (41-110)